Protein AF-A0A5E8BHC5-F1 (afdb_monomer_lite)

Foldseek 3Di:
DDDPPPDDPVVVVVLVVVLVVCLPCVLVVQLVCCCVVVVDDSVVSNVRSVVRNVVSVVVSVVVVVVVPDDDPDDDDDDDDDD

Secondary structure (DSSP, 8-state):
---------HHHHHHHHHHHHHHHHHHHHHHHHHHHHH---HHHHHHHHHHHHHHHHHHHHHHHHHTTSPP-----------

pLDDT: mean 81.11, std 19.44, range [33.84, 97.44]

InterPro domains:
  IPR019013 Vacuolar ATPase assembly integral membrane protein Vma21 [PF09446] (12-65)

Organism: NCBI:txid2606893

Radius of gyration: 20.34 Å; chains: 1; bounding box: 55×34×51 Å

Structure (mmCIF, N/CA/C/O backbone):
data_AF-A0A5E8BHC5-F1
#
_entry.id   AF-A0A5E8BHC5-F1
#
loop_
_atom_site.group_PDB
_atom_site.id
_atom_site.type_symbol
_atom_site.label_atom_id
_atom_site.label_alt_id
_atom_site.label_comp_id
_atom_site.label_asym_id
_atom_site.label_entity_id
_atom_site.label_seq_id
_atom_site.pdbx_PDB_ins_code
_atom_site.Cartn_x
_atom_site.Cartn_y
_atom_site.Cartn_z
_atom_site.occupancy
_atom_site.B_iso_or_equiv
_atom_site.auth_seq_id
_atom_site.auth_comp_id
_atom_site.auth_asym_id
_atom_site.auth_atom_id
_atom_site.pdbx_PDB_model_num
ATOM 1 N N . MET A 1 1 ? -21.459 -20.801 31.334 1.00 54.50 1 MET A N 1
ATOM 2 C CA . MET A 1 1 ? -20.151 -20.316 30.851 1.00 54.50 1 MET A CA 1
ATOM 3 C C . MET A 1 1 ? -20.430 -19.528 29.582 1.00 54.50 1 MET A C 1
ATOM 5 O O . MET A 1 1 ? -20.632 -20.129 28.540 1.00 54.50 1 MET A O 1
ATOM 9 N N . SER A 1 2 ? -20.639 -18.216 29.701 1.00 57.50 2 SER A N 1
ATOM 10 C CA . SER A 1 2 ? -20.990 -17.373 28.553 1.00 57.50 2 SER A CA 1
ATOM 11 C C . SER A 1 2 ? -19.718 -17.053 27.783 1.00 57.50 2 SER A C 1
ATOM 13 O O . SER A 1 2 ? -18.846 -16.346 28.284 1.00 57.50 2 SER A O 1
ATOM 15 N N . GLU A 1 3 ? -19.596 -17.627 26.594 1.00 61.81 3 GLU A N 1
ATOM 16 C CA . GLU A 1 3 ? -18.484 -17.398 25.682 1.00 61.81 3 GLU A CA 1
ATOM 17 C C . GLU A 1 3 ? -18.532 -15.936 25.222 1.00 61.81 3 GLU A C 1
ATOM 19 O O . GLU A 1 3 ? -19.398 -15.528 24.445 1.00 61.81 3 GLU A O 1
ATOM 24 N N . LYS A 1 4 ? -17.649 -15.103 25.782 1.00 60.41 4 LYS A N 1
ATOM 25 C CA . LYS A 1 4 ? -17.510 -13.702 25.387 1.00 60.41 4 LYS A CA 1
ATOM 26 C C . LYS A 1 4 ? -16.940 -13.690 23.973 1.00 60.41 4 LYS A C 1
ATOM 28 O O . LYS A 1 4 ? -15.729 -13.764 23.790 1.00 60.41 4 LYS A O 1
ATOM 33 N N . ARG A 1 5 ? -17.815 -13.638 22.967 1.00 67.88 5 ARG A N 1
ATOM 34 C CA . ARG A 1 5 ? -17.389 -13.446 21.580 1.00 67.88 5 ARG A CA 1
ATOM 35 C C . ARG A 1 5 ? -16.684 -12.099 21.506 1.00 67.88 5 ARG A C 1
ATOM 37 O O . ARG A 1 5 ? -17.298 -11.064 21.746 1.00 67.88 5 ARG A O 1
ATOM 44 N N . ILE A 1 6 ? -15.382 -12.128 21.248 1.00 65.50 6 ILE A N 1
ATOM 45 C CA . ILE A 1 6 ? -14.604 -10.920 20.998 1.00 65.50 6 ILE A CA 1
ATOM 46 C C . ILE A 1 6 ? -15.058 -10.410 19.634 1.00 65.50 6 ILE A C 1
ATOM 48 O O . ILE A 1 6 ? -14.705 -10.970 18.599 1.00 65.50 6 ILE A O 1
ATOM 52 N N . ILE A 1 7 ? -15.928 -9.405 19.646 1.00 77.31 7 ILE A N 1
ATOM 53 C CA . ILE A 1 7 ? -16.384 -8.739 18.432 1.00 77.31 7 ILE A CA 1
ATOM 54 C C . ILE A 1 7 ? -15.339 -7.674 18.116 1.00 77.31 7 ILE A C 1
ATOM 56 O O . ILE A 1 7 ? -15.208 -6.691 18.841 1.00 77.31 7 ILE A O 1
ATOM 60 N N . VAL A 1 8 ? -14.561 -7.905 17.060 1.00 80.31 8 VAL A N 1
ATOM 61 C CA . VAL A 1 8 ? -13.665 -6.890 16.500 1.00 80.31 8 VAL A CA 1
ATOM 62 C C . VAL A 1 8 ? -14.497 -5.760 15.885 1.00 80.31 8 VAL A C 1
ATOM 64 O O . VAL A 1 8 ? -15.468 -6.051 15.177 1.00 80.31 8 VAL A O 1
ATOM 67 N N . PRO A 1 9 ? -14.146 -4.482 16.120 1.00 83.38 9 P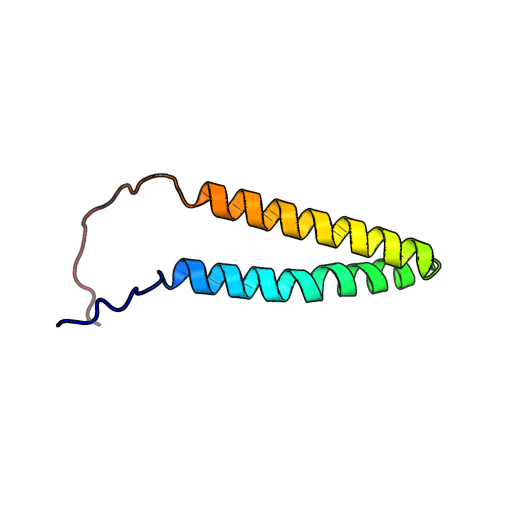RO A N 1
ATOM 68 C CA . PRO A 1 9 ? -14.846 -3.368 15.499 1.00 83.38 9 PRO A CA 1
ATOM 69 C C . PRO A 1 9 ? -14.841 -3.496 13.964 1.00 83.38 9 PRO A C 1
ATOM 71 O O . PRO A 1 9 ? -13.788 -3.752 13.372 1.00 83.38 9 PRO A O 1
ATOM 74 N N . PRO A 1 10 ? -15.983 -3.291 13.283 1.00 80.56 10 PRO A N 1
ATOM 75 C CA . PRO A 1 10 ? -16.072 -3.445 11.828 1.00 80.56 10 PRO A CA 1
ATOM 76 C C . PRO A 1 10 ? -15.184 -2.448 11.065 1.00 80.56 10 PRO A C 1
ATOM 78 O O . PRO A 1 10 ? -14.761 -2.733 9.944 1.00 80.56 10 PRO A O 1
ATOM 81 N N . ALA A 1 11 ? -14.858 -1.303 11.675 1.00 82.06 11 ALA A N 1
ATOM 82 C CA . ALA A 1 11 ? -13.923 -0.323 11.125 1.00 82.06 11 ALA A CA 1
ATOM 83 C C . ALA A 1 11 ? -12.517 -0.916 10.913 1.00 82.06 11 ALA A C 1
ATOM 85 O O . ALA A 1 11 ? -11.962 -0.790 9.820 1.00 82.06 11 ALA A O 1
ATOM 86 N N . VAL A 1 12 ? -12.000 -1.653 11.903 1.00 85.94 12 VAL A N 1
ATOM 87 C CA . VAL A 1 12 ? -10.684 -2.312 11.851 1.00 85.94 12 VAL A CA 1
ATOM 88 C C . VAL A 1 12 ? -10.658 -3.382 10.762 1.00 85.94 12 VAL A C 1
ATOM 90 O O . VAL A 1 12 ? -9.719 -3.455 9.970 1.00 85.94 12 VAL A O 1
ATOM 93 N N . VAL A 1 13 ? -11.729 -4.177 10.654 1.00 87.88 13 VAL A N 1
ATOM 94 C CA . VAL A 1 13 ? -11.857 -5.209 9.609 1.00 87.88 13 VAL A CA 1
ATOM 95 C C . VAL A 1 13 ? -11.811 -4.584 8.212 1.00 87.88 13 VAL A C 1
ATOM 97 O O . VAL A 1 13 ? -11.129 -5.101 7.324 1.00 87.88 13 VAL A O 1
ATOM 100 N N . ARG A 1 14 ? -12.487 -3.444 8.012 1.00 87.50 14 ARG A N 1
ATOM 101 C CA . ARG A 1 14 ? -12.470 -2.724 6.731 1.00 87.50 14 ARG A CA 1
ATOM 102 C C . ARG A 1 14 ? -11.066 -2.231 6.375 1.00 87.50 14 ARG A C 1
ATOM 104 O O . ARG A 1 14 ? -10.657 -2.367 5.224 1.00 87.50 14 ARG A O 1
ATOM 111 N N . LYS A 1 15 ? -10.332 -1.678 7.341 1.00 87.12 15 LYS A N 1
ATOM 112 C CA . LYS A 1 15 ? -8.963 -1.176 7.138 1.00 87.12 15 LYS A CA 1
ATOM 113 C C . LYS A 1 15 ? -7.989 -2.298 6.812 1.00 87.12 15 LYS A C 1
ATOM 115 O O . LYS A 1 15 ? -7.289 -2.210 5.805 1.00 87.12 15 LYS A O 1
ATOM 120 N N . LEU A 1 16 ? -8.030 -3.398 7.566 1.00 91.38 16 LEU A N 1
ATOM 121 C CA . LEU A 1 16 ? -7.246 -4.597 7.255 1.00 91.38 16 LEU A CA 1
ATOM 122 C C . LEU A 1 16 ? -7.506 -5.090 5.827 1.00 91.38 16 LEU A C 1
ATOM 124 O O . LEU A 1 16 ? -6.559 -5.391 5.100 1.00 91.38 16 LEU A O 1
ATOM 128 N N . ALA A 1 17 ? -8.771 -5.141 5.399 1.00 92.81 17 ALA A N 1
ATOM 129 C CA . ALA A 1 17 ? -9.122 -5.575 4.048 1.00 92.81 17 ALA A CA 1
ATOM 130 C C . ALA A 1 17 ? -8.542 -4.642 2.966 1.00 92.81 17 ALA A C 1
ATOM 132 O O . ALA A 1 17 ? -7.985 -5.122 1.976 1.00 92.81 17 ALA A O 1
ATOM 133 N N . ILE A 1 18 ? -8.613 -3.321 3.172 1.00 93.75 18 ILE A N 1
ATOM 134 C CA . ILE A 1 18 ? -8.040 -2.324 2.254 1.00 93.75 18 ILE A CA 1
ATOM 135 C C . ILE A 1 18 ? -6.520 -2.479 2.164 1.00 93.75 18 ILE A C 1
ATOM 137 O O . ILE A 1 18 ? -5.988 -2.545 1.058 1.00 93.75 18 ILE A O 1
ATOM 141 N N . TYR A 1 19 ? -5.819 -2.585 3.294 1.00 93.62 19 TYR A N 1
ATOM 142 C CA . TYR A 1 19 ? -4.363 -2.744 3.294 1.00 93.62 19 TYR A CA 1
ATOM 143 C C . TYR A 1 19 ? -3.908 -4.080 2.715 1.00 93.62 19 TYR A C 1
ATOM 145 O O . TYR A 1 19 ? -2.908 -4.122 1.999 1.00 93.62 19 TYR A O 1
ATOM 153 N N . THR A 1 20 ? -4.675 -5.149 2.932 1.00 93.94 20 THR A N 1
ATOM 154 C CA . THR A 1 20 ? -4.434 -6.445 2.282 1.00 93.94 20 THR A CA 1
ATOM 155 C C . THR A 1 20 ? -4.497 -6.308 0.761 1.00 93.94 20 THR A C 1
ATOM 157 O O . THR A 1 20 ? -3.591 -6.752 0.056 1.00 93.94 20 THR A O 1
ATOM 160 N N . ALA A 1 21 ? -5.530 -5.639 0.239 1.00 96.12 21 ALA A N 1
ATOM 161 C CA . ALA A 1 21 ? -5.635 -5.375 -1.192 1.00 96.12 21 ALA A CA 1
ATOM 162 C C . ALA A 1 21 ? -4.503 -4.455 -1.686 1.00 96.12 21 ALA A C 1
ATOM 164 O O . ALA A 1 21 ? -3.892 -4.727 -2.722 1.00 96.12 21 ALA A O 1
ATOM 165 N N . ALA A 1 22 ? -4.177 -3.401 -0.934 1.00 95.69 22 ALA A N 1
ATOM 166 C CA . ALA A 1 22 ? -3.127 -2.447 -1.276 1.00 95.69 22 ALA A CA 1
ATOM 167 C C . ALA A 1 22 ? -1.739 -3.103 -1.355 1.00 95.69 22 ALA A C 1
ATOM 169 O O . ALA A 1 22 ? -0.987 -2.798 -2.279 1.00 95.69 22 ALA A O 1
ATOM 170 N N . MET A 1 23 ? -1.418 -4.039 -0.456 1.00 94.50 23 MET A N 1
ATOM 171 C CA . MET A 1 23 ? -0.147 -4.777 -0.466 1.00 94.50 23 MET A CA 1
ATOM 172 C C . MET A 1 23 ? 0.065 -5.602 -1.738 1.00 94.50 23 MET A C 1
ATOM 174 O O . MET A 1 23 ? 1.206 -5.827 -2.129 1.00 94.50 23 MET A O 1
ATOM 178 N N . VAL A 1 24 ? -1.006 -6.035 -2.402 1.00 94.50 24 VAL A N 1
ATOM 179 C CA . VAL A 1 24 ? -0.907 -6.758 -3.677 1.00 94.50 24 VAL A CA 1
ATOM 180 C C . VAL A 1 24 ? -0.951 -5.780 -4.843 1.00 94.50 24 VAL A C 1
ATOM 182 O O . VAL A 1 24 ? -0.087 -5.800 -5.717 1.00 94.50 24 VAL A O 1
ATOM 185 N N . ILE A 1 25 ? -1.947 -4.897 -4.856 1.00 97.38 25 ILE A N 1
ATOM 186 C CA . ILE A 1 25 ? -2.227 -4.043 -6.009 1.00 97.38 25 ILE A CA 1
ATOM 187 C C . ILE A 1 25 ? -1.135 -2.990 -6.185 1.00 97.38 25 ILE A C 1
ATOM 189 O O . ILE A 1 25 ? -0.6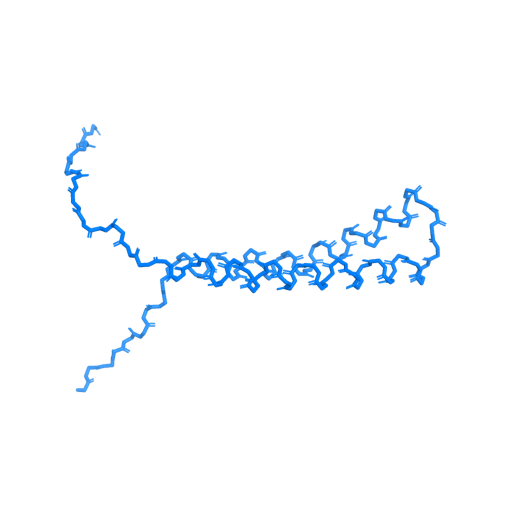60 -2.809 -7.303 1.00 97.38 25 ILE A O 1
ATOM 193 N N . ALA A 1 26 ? -0.710 -2.303 -5.122 1.00 96.62 26 ALA A N 1
ATOM 194 C CA . ALA A 1 26 ? 0.207 -1.173 -5.256 1.00 96.62 26 ALA A CA 1
ATOM 195 C C . ALA A 1 26 ? 1.610 -1.589 -5.744 1.00 96.62 26 ALA A C 1
ATOM 197 O O . ALA A 1 26 ? 2.084 -0.983 -6.707 1.00 96.62 26 ALA A O 1
ATOM 198 N N . PRO A 1 27 ? 2.273 -2.630 -5.197 1.00 96.25 27 PRO A N 1
ATOM 199 C CA . PRO A 1 27 ? 3.578 -3.066 -5.701 1.00 96.25 27 PRO A CA 1
ATOM 200 C C . PRO A 1 27 ? 3.503 -3.637 -7.121 1.00 96.25 27 PRO A C 1
ATOM 202 O O . PRO A 1 27 ? 4.369 -3.344 -7.945 1.00 96.25 27 PRO A O 1
ATOM 205 N N . VAL A 1 28 ? 2.450 -4.399 -7.443 1.00 96.56 28 VAL A N 1
ATOM 206 C CA . VAL A 1 28 ? 2.257 -4.976 -8.784 1.00 96.56 28 VAL A CA 1
ATOM 207 C C . VAL A 1 28 ? 1.972 -3.886 -9.816 1.00 96.56 28 VAL A C 1
ATOM 209 O O . VAL A 1 28 ? 2.590 -3.865 -10.881 1.00 96.56 28 VAL A O 1
ATOM 212 N N . ALA A 1 29 ? 1.082 -2.943 -9.504 1.00 96.31 29 ALA A N 1
ATOM 213 C CA . ALA A 1 29 ? 0.812 -1.800 -10.370 1.00 96.31 29 ALA A CA 1
ATOM 214 C C . ALA A 1 29 ? 2.085 -0.977 -10.588 1.00 96.31 29 ALA A C 1
ATOM 216 O O . ALA A 1 29 ? 2.426 -0.656 -11.724 1.00 96.31 29 ALA A O 1
ATOM 217 N N . SER A 1 30 ? 2.823 -0.706 -9.512 1.00 95.19 30 SER A N 1
ATOM 218 C CA . SER A 1 30 ? 4.090 0.018 -9.550 1.00 95.19 30 SER A CA 1
ATOM 219 C C . SER A 1 30 ? 5.123 -0.652 -10.465 1.00 95.19 30 SER A C 1
ATOM 221 O O . SER A 1 30 ? 5.714 0.015 -11.317 1.00 95.19 30 SER A O 1
ATOM 223 N N . PHE A 1 31 ? 5.267 -1.979 -10.382 1.00 95.25 31 PHE A N 1
ATOM 224 C CA . PHE A 1 31 ? 6.143 -2.754 -11.263 1.00 95.25 31 PHE A CA 1
ATOM 225 C C . PHE A 1 31 ? 5.832 -2.505 -12.747 1.00 95.25 31 PHE A C 1
ATOM 227 O O . PHE A 1 31 ? 6.719 -2.138 -13.523 1.00 95.25 31 PHE A O 1
ATOM 234 N N . PHE A 1 32 ? 4.566 -2.662 -13.145 1.00 94.75 32 PHE A N 1
ATOM 235 C CA . PHE A 1 32 ? 4.163 -2.511 -14.545 1.00 94.75 32 PHE A CA 1
ATOM 236 C C . PHE A 1 32 ? 4.194 -1.058 -15.020 1.00 94.75 32 PHE A C 1
ATOM 238 O O . PHE A 1 32 ? 4.535 -0.810 -16.177 1.00 94.75 32 PHE A O 1
ATOM 245 N N . ILE A 1 33 ? 3.866 -0.099 -14.151 1.00 94.94 33 ILE A N 1
ATOM 246 C CA . ILE A 1 33 ? 3.959 1.330 -14.467 1.00 94.94 33 ILE A CA 1
ATOM 247 C C . ILE A 1 33 ? 5.414 1.697 -14.750 1.00 94.94 33 ILE A C 1
ATOM 249 O O . ILE A 1 33 ? 5.696 2.278 -15.798 1.00 94.94 33 ILE A O 1
ATOM 253 N N . VAL A 1 34 ? 6.348 1.310 -13.878 1.00 94.00 34 VAL A N 1
ATOM 254 C CA . VAL A 1 34 ? 7.770 1.615 -14.080 1.00 94.00 34 VAL A CA 1
ATOM 255 C C . VAL A 1 34 ? 8.307 0.950 -15.339 1.00 94.00 34 VAL A C 1
ATOM 257 O O . VAL A 1 34 ? 9.009 1.589 -16.124 1.00 94.00 34 VAL A O 1
ATOM 260 N N . GLN A 1 35 ? 7.925 -0.301 -15.584 1.00 93.12 35 GLN A N 1
ATOM 261 C CA . GLN A 1 35 ? 8.352 -1.010 -16.781 1.00 93.12 35 GLN A CA 1
ATOM 262 C C . GLN A 1 35 ? 7.827 -0.351 -18.067 1.00 93.12 35 GLN A C 1
ATOM 264 O O . GLN A 1 35 ? 8.586 -0.211 -19.022 1.00 93.12 35 GLN A O 1
ATOM 269 N N . LYS A 1 36 ? 6.562 0.093 -18.098 1.00 92.25 36 LYS A N 1
ATOM 270 C CA . LYS A 1 36 ? 5.955 0.705 -19.294 1.00 92.25 36 LYS A CA 1
ATOM 271 C C . LYS A 1 36 ? 6.376 2.152 -19.530 1.00 92.25 36 LYS A C 1
ATOM 273 O O . LYS A 1 36 ? 6.572 2.535 -20.677 1.00 92.25 36 LYS A O 1
ATOM 278 N N . VAL A 1 37 ? 6.486 2.958 -18.475 1.00 92.56 37 VAL A N 1
ATOM 279 C CA . VAL A 1 37 ? 6.792 4.393 -18.600 1.00 92.56 37 VAL A CA 1
ATOM 280 C C . VAL A 1 37 ? 8.283 4.615 -18.834 1.00 92.56 37 VAL A C 1
ATOM 282 O O . VAL A 1 37 ? 8.657 5.434 -19.668 1.00 92.56 37 VAL A O 1
ATOM 285 N N . PHE A 1 38 ? 9.140 3.864 -18.140 1.00 88.56 38 PHE A N 1
ATOM 286 C CA . PHE A 1 38 ? 10.588 4.075 -18.181 1.00 88.56 38 PHE A CA 1
ATOM 287 C C . PHE A 1 38 ? 11.334 3.050 -19.045 1.00 88.56 38 PHE A C 1
ATOM 289 O O . PHE A 1 38 ? 12.560 3.093 -19.086 1.00 88.56 38 PHE A O 1
ATOM 296 N N . ASN A 1 39 ? 10.629 2.125 -19.722 1.00 88.50 39 ASN A N 1
ATOM 297 C CA . ASN A 1 39 ? 11.229 0.978 -20.432 1.00 88.50 39 ASN A CA 1
ATOM 298 C C . ASN A 1 39 ? 12.293 0.260 -19.579 1.00 88.50 39 ASN A C 1
ATOM 300 O O . ASN A 1 39 ? 13.335 -0.180 -20.066 1.00 88.50 39 ASN A O 1
ATOM 304 N N . ALA A 1 40 ? 12.045 0.203 -18.270 1.00 85.75 40 ALA A N 1
ATOM 305 C CA . ALA A 1 40 ? 13.016 -0.259 -17.298 1.00 85.75 40 ALA A CA 1
ATOM 306 C C . ALA A 1 40 ? 13.162 -1.787 -17.340 1.00 85.75 40 ALA A C 1
ATOM 308 O O . ALA A 1 40 ? 12.219 -2.517 -17.659 1.00 85.75 40 ALA A O 1
ATOM 309 N N . SER A 1 41 ? 14.344 -2.284 -16.971 1.00 90.75 41 SER A N 1
ATOM 310 C CA . SER A 1 41 ? 14.559 -3.722 -16.808 1.00 90.75 41 SER A CA 1
ATOM 311 C C . SER A 1 41 ? 13.769 -4.262 -15.612 1.00 90.75 41 SER A C 1
ATOM 313 O O . SER A 1 41 ? 13.480 -3.535 -14.659 1.00 90.75 41 SER A O 1
ATOM 315 N N . ALA A 1 42 ? 13.475 -5.566 -15.632 1.00 91.75 42 ALA A N 1
ATOM 316 C CA . ALA A 1 42 ? 12.719 -6.236 -14.570 1.00 91.75 42 ALA A CA 1
ATOM 317 C C . ALA A 1 42 ? 13.348 -6.075 -13.170 1.00 91.75 42 ALA A C 1
ATOM 319 O O . ALA A 1 42 ? 12.644 -6.111 -12.164 1.00 91.75 42 ALA A O 1
ATOM 320 N N . ILE A 1 43 ? 14.669 -5.873 -13.098 1.00 94.88 43 ILE A N 1
ATOM 321 C CA . ILE A 1 43 ? 15.384 -5.637 -11.837 1.00 94.88 43 ILE A CA 1
ATOM 322 C C . ILE A 1 43 ? 15.026 -4.263 -11.264 1.00 94.88 43 ILE A C 1
ATOM 324 O O . ILE A 1 43 ? 14.751 -4.148 -10.072 1.00 94.88 43 ILE A O 1
ATOM 328 N N . VAL A 1 44 ? 14.991 -3.222 -12.101 1.00 94.06 44 VAL A N 1
ATOM 329 C CA . VAL A 1 44 ? 14.683 -1.853 -11.658 1.00 94.06 44 VAL A CA 1
ATOM 330 C C . VAL A 1 44 ? 13.213 -1.734 -11.262 1.00 94.06 44 VAL A C 1
ATOM 332 O O . VAL A 1 44 ? 12.909 -1.187 -10.202 1.00 94.06 44 VAL A O 1
ATOM 335 N N . SER A 1 45 ? 12.297 -2.296 -12.056 1.00 94.38 45 SER A N 1
ATOM 336 C CA . SER A 1 45 ? 10.872 -2.316 -11.706 1.00 94.38 45 SER A CA 1
ATOM 337 C C . SER A 1 45 ? 10.595 -3.169 -10.464 1.00 94.38 45 SER A C 1
ATOM 339 O O . SER A 1 45 ? 9.785 -2.776 -9.627 1.00 94.38 45 SER A O 1
ATOM 341 N N . GLY A 1 46 ? 11.300 -4.292 -10.295 1.00 94.50 46 GLY A N 1
ATOM 342 C CA . GLY A 1 46 ? 11.233 -5.122 -9.090 1.00 94.50 46 GLY A CA 1
ATOM 343 C C . GLY A 1 46 ? 11.731 -4.393 -7.840 1.00 94.50 46 GLY A C 1
ATOM 344 O O . GLY A 1 46 ? 11.054 -4.398 -6.812 1.00 94.50 46 GLY A O 1
ATOM 345 N N . GLY A 1 47 ? 12.868 -3.700 -7.936 1.00 95.69 47 GLY A N 1
ATOM 346 C CA . GLY A 1 47 ? 13.401 -2.880 -6.845 1.00 95.69 47 GLY A CA 1
ATOM 347 C C . GLY A 1 47 ? 12.459 -1.740 -6.452 1.00 95.69 47 GLY A C 1
ATOM 348 O O . GLY A 1 47 ? 12.238 -1.491 -5.267 1.00 95.69 47 GLY A O 1
ATOM 349 N N . PHE A 1 48 ? 11.832 -1.092 -7.434 1.00 95.56 48 PHE A N 1
ATOM 350 C CA . PHE A 1 48 ? 10.847 -0.044 -7.174 1.00 95.56 48 PHE A CA 1
ATOM 351 C C . PHE A 1 48 ? 9.547 -0.596 -6.564 1.00 95.56 48 PHE A C 1
ATOM 353 O O . PHE A 1 48 ? 8.986 0.008 -5.651 1.00 95.56 48 PHE A O 1
ATOM 360 N N . ALA A 1 49 ? 9.093 -1.777 -6.986 1.00 96.44 49 ALA A N 1
ATOM 361 C CA . ALA A 1 49 ? 7.964 -2.456 -6.352 1.00 96.44 49 ALA A CA 1
ATOM 362 C C . ALA A 1 49 ? 8.256 -2.805 -4.881 1.00 96.44 49 ALA A C 1
ATOM 364 O O . ALA A 1 49 ? 7.397 -2.598 -4.023 1.00 96.44 49 ALA A O 1
ATOM 365 N N . ALA A 1 50 ? 9.475 -3.259 -4.568 1.00 97.12 50 ALA A N 1
ATOM 366 C CA . ALA A 1 50 ? 9.901 -3.513 -3.191 1.00 97.12 50 ALA A CA 1
ATOM 367 C C . ALA A 1 50 ? 9.921 -2.229 -2.343 1.00 97.12 50 ALA A C 1
ATOM 369 O O . ALA A 1 50 ? 9.500 -2.245 -1.185 1.00 97.12 50 ALA A O 1
ATOM 370 N N . LEU A 1 51 ? 10.343 -1.097 -2.916 1.00 96.81 51 LEU A N 1
ATOM 371 C CA . LEU A 1 51 ? 10.242 0.209 -2.259 1.00 96.81 51 LEU A CA 1
ATOM 372 C C . LEU A 1 51 ? 8.776 0.554 -1.940 1.00 96.81 51 LEU A C 1
ATOM 374 O O . LEU A 1 51 ? 8.460 0.899 -0.802 1.00 96.81 51 LEU A O 1
ATOM 378 N N . VAL A 1 52 ? 7.873 0.401 -2.913 1.00 97.44 52 VAL A N 1
ATOM 379 C CA . VAL A 1 52 ? 6.435 0.669 -2.731 1.00 97.44 52 VAL A CA 1
ATOM 380 C C . VAL A 1 52 ? 5.810 -0.239 -1.672 1.00 97.44 52 VAL A C 1
ATOM 382 O O . VAL A 1 52 ? 5.026 0.243 -0.858 1.00 97.44 52 VAL A O 1
ATOM 385 N N . ALA A 1 53 ? 6.181 -1.519 -1.617 1.00 96.94 53 ALA A N 1
ATOM 386 C CA . ALA A 1 53 ? 5.691 -2.435 -0.587 1.00 96.94 53 ALA A CA 1
ATOM 387 C C . ALA A 1 53 ? 6.039 -1.951 0.834 1.00 96.94 53 ALA A C 1
ATOM 389 O O . ALA A 1 53 ? 5.182 -1.966 1.718 1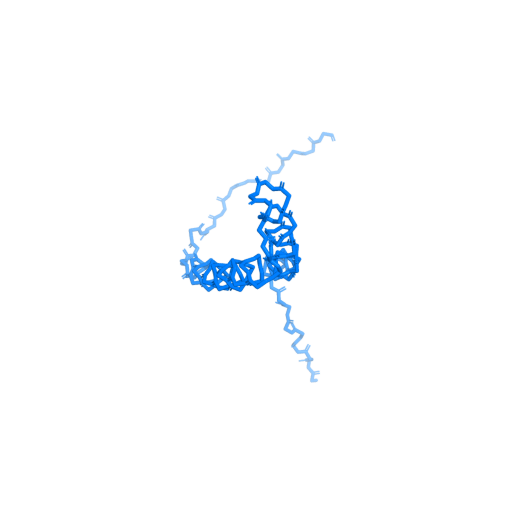.00 96.94 53 ALA A O 1
ATOM 390 N N . ASN A 1 54 ? 7.263 -1.452 1.043 1.00 97.00 54 ASN A N 1
ATOM 391 C CA . ASN A 1 54 ? 7.670 -0.880 2.329 1.00 97.00 54 ASN A CA 1
ATOM 392 C C . ASN A 1 54 ? 6.886 0.395 2.669 1.00 97.00 54 ASN A C 1
ATOM 394 O O . ASN A 1 54 ? 6.493 0.577 3.817 1.00 97.00 54 ASN A O 1
ATOM 398 N N . ILE A 1 55 ? 6.603 1.249 1.679 1.00 96.69 55 ILE A N 1
ATOM 399 C CA . ILE A 1 55 ? 5.772 2.448 1.877 1.00 96.69 55 ILE A CA 1
ATOM 400 C C . ILE A 1 55 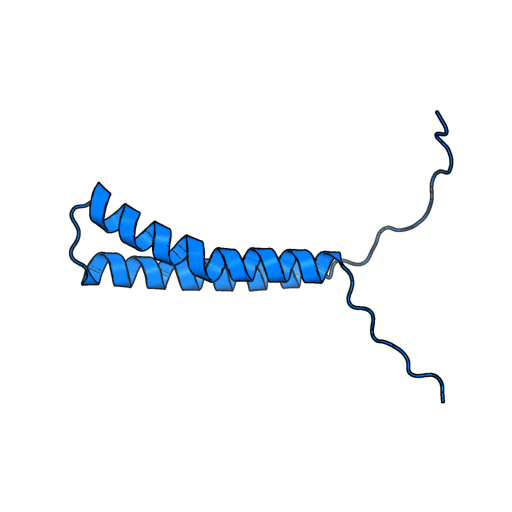? 4.358 2.063 2.330 1.00 96.69 55 ILE A C 1
ATOM 402 O O . ILE A 1 55 ? 3.846 2.650 3.281 1.00 96.69 55 ILE A O 1
ATOM 406 N N . VAL A 1 56 ? 3.738 1.061 1.695 1.00 96.12 56 VAL A N 1
ATOM 407 C CA . VAL A 1 56 ? 2.405 0.565 2.088 1.00 96.12 56 VAL A CA 1
ATOM 408 C C . VAL A 1 56 ? 2.421 0.030 3.520 1.00 96.12 56 VAL A C 1
ATOM 410 O O . VAL A 1 56 ? 1.505 0.318 4.288 1.00 96.12 56 VAL A O 1
ATOM 413 N N . LEU A 1 57 ? 3.469 -0.707 3.895 1.00 94.50 57 LEU A N 1
ATOM 414 C CA . LEU A 1 57 ? 3.621 -1.256 5.242 1.00 94.50 57 LEU A CA 1
ATOM 415 C C . LEU A 1 57 ? 3.767 -0.143 6.287 1.00 94.50 57 LEU A C 1
ATOM 417 O O . LEU A 1 57 ? 3.076 -0.161 7.301 1.00 94.50 57 LEU A O 1
ATOM 421 N N . ILE A 1 58 ? 4.603 0.861 6.021 1.00 95.25 58 ILE A N 1
ATOM 422 C CA . ILE A 1 58 ? 4.741 2.028 6.902 1.00 95.25 58 ILE A CA 1
ATOM 423 C C . ILE A 1 58 ? 3.404 2.772 7.016 1.00 95.25 58 ILE A C 1
ATOM 425 O O . ILE A 1 58 ? 2.999 3.116 8.123 1.00 95.25 58 ILE A O 1
ATOM 429 N N . GLY A 1 59 ? 2.691 2.971 5.903 1.00 93.88 59 GLY A N 1
ATOM 430 C CA . GLY A 1 59 ? 1.366 3.597 5.896 1.00 93.88 59 GLY A CA 1
ATOM 431 C C . GLY A 1 59 ? 0.357 2.857 6.777 1.00 93.88 59 GLY A C 1
ATOM 432 O O . GLY A 1 59 ? -0.317 3.492 7.585 1.00 93.88 59 GLY A O 1
ATOM 433 N N . TYR A 1 60 ? 0.327 1.523 6.694 1.00 92.31 60 TYR A N 1
ATOM 434 C CA . TYR A 1 60 ? -0.501 0.678 7.559 1.00 92.31 60 TYR A CA 1
ATOM 435 C C . TYR A 1 60 ? -0.190 0.901 9.037 1.00 92.31 60 TYR A C 1
ATOM 437 O O . TYR A 1 60 ? -1.093 1.108 9.840 1.00 92.31 60 TYR A O 1
ATOM 445 N N . VAL A 1 61 ? 1.095 0.896 9.390 1.00 91.38 61 VAL A N 1
ATOM 446 C CA . VAL A 1 61 ? 1.538 1.085 10.773 1.00 91.38 61 VAL A CA 1
ATOM 447 C C . VAL A 1 61 ? 1.133 2.468 11.287 1.00 91.38 61 VAL A C 1
ATOM 449 O O . VAL A 1 61 ? 0.568 2.574 12.372 1.00 91.38 61 VAL A O 1
ATOM 452 N N . VAL A 1 62 ? 1.365 3.525 10.506 1.00 91.19 62 VAL A N 1
ATOM 453 C CA . VAL A 1 62 ? 0.993 4.900 10.877 1.00 91.19 62 VAL A CA 1
ATOM 454 C C . VAL A 1 62 ? -0.517 5.041 11.070 1.00 91.19 62 VAL A C 1
ATOM 456 O O . VAL A 1 62 ? -0.956 5.654 12.044 1.00 91.19 62 VAL A O 1
ATOM 459 N N . GLU A 1 63 ? -1.320 4.478 10.168 1.00 89.25 63 GLU A N 1
ATOM 460 C CA . GLU A 1 63 ? -2.778 4.542 10.265 1.00 89.25 63 GLU A CA 1
ATOM 461 C C . GLU A 1 63 ? -3.305 3.759 11.473 1.00 89.25 63 GLU A C 1
ATOM 463 O O . GLU A 1 63 ? -4.175 4.260 12.184 1.00 89.25 63 GLU A O 1
ATOM 468 N N . ALA A 1 64 ? -2.721 2.591 11.756 1.00 87.44 64 ALA A N 1
ATOM 469 C CA . ALA A 1 64 ? -3.050 1.794 12.933 1.00 87.44 64 ALA A CA 1
ATOM 470 C C . ALA A 1 64 ? -2.739 2.539 14.243 1.00 87.44 64 ALA A C 1
ATOM 472 O O . ALA A 1 64 ? -3.537 2.501 15.172 1.00 87.44 64 ALA A O 1
ATOM 473 N N . TYR A 1 65 ? -1.619 3.267 14.316 1.00 86.38 65 TYR A N 1
ATOM 474 C CA . TYR A 1 65 ? -1.306 4.104 15.484 1.00 86.38 65 TYR A CA 1
ATOM 475 C C . TYR A 1 65 ? -2.191 5.350 15.595 1.00 86.38 65 TYR A C 1
ATOM 477 O O . TYR A 1 65 ? -2.401 5.861 16.691 1.00 86.38 65 TYR A O 1
ATOM 485 N N . SER A 1 66 ? -2.712 5.848 14.474 1.00 82.50 66 SER A N 1
ATOM 486 C CA . SER A 1 66 ? -3.590 7.023 14.459 1.00 82.50 66 SER A CA 1
ATOM 487 C C . SER A 1 66 ? -5.025 6.702 14.903 1.00 82.50 66 SER A C 1
ATOM 489 O O . SER A 1 66 ? -5.789 7.622 15.179 1.00 82.50 66 SER A O 1
ATOM 491 N N . GLU A 1 67 ? -5.403 5.422 14.980 1.00 70.81 67 GLU A N 1
ATOM 492 C CA . GLU A 1 67 ? -6.720 4.980 15.463 1.00 70.81 67 GLU A CA 1
ATOM 493 C C . GLU A 1 67 ? -6.903 5.069 16.984 1.00 70.81 67 GLU A C 1
ATOM 495 O O . GLU A 1 67 ? -8.036 4.984 17.447 1.00 70.81 67 GLU A O 1
ATOM 500 N N . ASP A 1 68 ? -5.831 5.272 17.755 1.00 64.19 68 ASP A N 1
ATOM 501 C CA . ASP A 1 68 ? -5.843 5.178 19.225 1.00 64.19 68 ASP A CA 1
ATOM 502 C C . ASP A 1 68 ? -6.008 6.539 19.941 1.00 64.19 68 ASP A C 1
ATOM 504 O O . ASP A 1 68 ? -5.692 6.687 21.123 1.00 64.19 68 ASP A O 1
ATOM 508 N N . LEU A 1 69 ? -6.500 7.569 19.241 1.00 56.47 69 LEU A N 1
ATOM 509 C CA . LEU A 1 69 ? -6.916 8.815 19.892 1.00 56.47 69 LEU A CA 1
ATOM 510 C C . LEU A 1 69 ? -8.280 8.579 20.578 1.00 56.47 69 LEU A C 1
ATOM 512 O O . LEU A 1 69 ? -9.233 8.208 19.892 1.00 56.47 69 LEU A O 1
ATOM 516 N N . PRO A 1 70 ? -8.396 8.756 21.912 1.00 49.72 70 PRO A N 1
ATOM 517 C CA . PRO A 1 70 ? -9.618 8.453 22.656 1.00 49.72 70 PRO A CA 1
ATOM 518 C C . PRO A 1 70 ? -10.829 9.264 22.155 1.00 49.72 70 PRO A C 1
ATOM 520 O O . PRO A 1 70 ? -10.662 10.370 21.638 1.00 49.72 70 PRO A O 1
ATOM 523 N N . PRO A 1 71 ? -12.048 8.722 22.317 1.00 47.19 71 PRO A N 1
ATOM 524 C CA . PRO A 1 71 ? -13.252 9.216 21.663 1.00 47.19 71 PRO A CA 1
ATOM 525 C C . PRO A 1 71 ? -13.730 10.524 22.300 1.00 47.19 71 PRO A C 1
ATOM 527 O O . PRO A 1 71 ? -13.954 10.578 23.508 1.00 47.19 71 PRO A O 1
ATOM 530 N N . G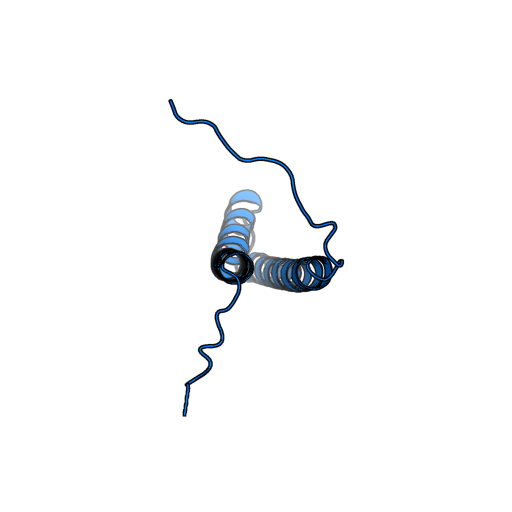LU A 1 72 ? -13.991 11.556 21.499 1.00 41.34 72 GLU A N 1
ATOM 531 C CA . GLU A 1 72 ? -15.098 12.452 21.840 1.00 41.34 72 GLU A CA 1
ATOM 532 C C . GLU A 1 72 ? -16.396 11.720 21.482 1.00 41.34 72 GLU A C 1
ATOM 534 O O . GLU A 1 72 ? -16.872 11.783 20.354 1.00 41.34 72 GLU A O 1
ATOM 539 N N . GLU A 1 73 ? -16.962 10.989 22.436 1.00 54.41 73 GLU A N 1
ATOM 540 C CA . GLU A 1 73 ? -18.375 10.596 22.419 1.00 54.41 73 GLU A CA 1
ATOM 541 C C . GLU A 1 73 ? -18.939 10.809 23.841 1.00 54.41 73 GLU A C 1
ATOM 543 O O . GLU A 1 73 ? -18.179 10.581 24.791 1.00 54.41 73 GLU A O 1
ATOM 548 N N . PRO A 1 74 ? -20.226 11.203 24.047 1.00 50.06 74 PRO A N 1
ATOM 549 C CA . PRO A 1 74 ? -21.361 10.842 23.179 1.00 50.06 74 PRO A CA 1
ATOM 550 C C . PRO A 1 74 ? -22.542 11.869 23.038 1.00 50.06 74 PRO A C 1
ATOM 552 O O . PRO A 1 74 ? -22.622 12.867 23.746 1.00 50.06 74 PRO A O 1
ATOM 555 N N . GLU A 1 75 ? -23.495 11.522 22.150 1.00 46.47 75 GLU A N 1
ATOM 556 C CA . GLU A 1 75 ? -24.939 11.902 22.063 1.00 46.47 75 GLU A CA 1
ATOM 557 C C . GLU A 1 75 ? -25.421 13.225 21.405 1.00 46.47 75 GLU A C 1
ATOM 559 O O . GLU A 1 75 ? -25.378 14.295 22.001 1.00 46.47 75 GLU A O 1
ATOM 564 N N . ALA A 1 76 ? -26.028 13.092 20.210 1.00 41.25 76 ALA A N 1
ATOM 565 C CA . ALA A 1 76 ? -27.247 13.762 19.692 1.00 41.25 76 ALA A CA 1
ATOM 566 C C . ALA A 1 76 ? -27.414 13.331 18.209 1.00 41.25 76 ALA A C 1
ATOM 568 O O . ALA A 1 76 ? -26.461 13.424 17.447 1.00 41.25 76 ALA A O 1
ATOM 569 N N . GLU A 1 77 ? -28.513 12.818 17.656 1.00 39.41 77 GLU A N 1
ATOM 570 C CA . GLU A 1 77 ? -29.923 12.808 18.025 1.00 39.41 77 GLU A CA 1
ATOM 571 C C . GLU A 1 77 ? -30.651 11.714 17.214 1.00 39.41 77 GLU A C 1
ATOM 573 O O . GLU A 1 77 ? -30.323 11.412 16.063 1.00 39.41 77 GLU A O 1
ATOM 578 N N . GLU A 1 78 ? -31.682 11.158 17.842 1.00 45.75 78 GLU A N 1
ATOM 579 C CA . GLU A 1 78 ? -32.804 10.448 17.236 1.00 45.75 78 GLU A CA 1
ATOM 580 C C . GLU A 1 78 ? -33.452 11.181 16.036 1.00 45.75 78 GLU A C 1
ATOM 582 O O . GLU A 1 78 ? -33.461 12.405 15.948 1.00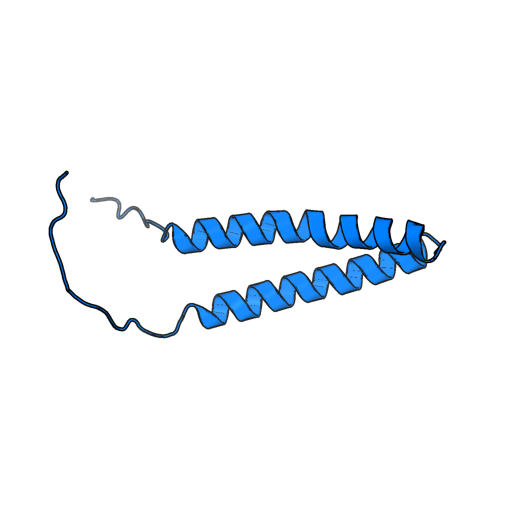 45.75 78 GLU A O 1
ATOM 587 N N . LYS A 1 79 ? -34.153 10.385 15.209 1.00 41.94 79 LYS A N 1
ATOM 588 C CA . LYS A 1 79 ? -35.170 10.742 14.192 1.00 41.94 79 LYS A CA 1
ATOM 589 C C . LYS A 1 79 ? -34.684 11.420 12.911 1.00 41.94 79 LYS A C 1
ATOM 591 O O . LYS A 1 79 ? -34.550 12.634 12.864 1.00 41.94 79 LYS A O 1
ATOM 596 N N . LYS A 1 80 ? -34.739 10.661 11.805 1.00 36.31 80 LYS A N 1
ATOM 597 C CA . LYS A 1 80 ? -35.640 10.981 10.676 1.00 36.31 80 LYS A CA 1
ATOM 598 C C . LYS A 1 80 ? -36.221 9.698 10.079 1.00 36.31 80 LYS A C 1
ATOM 600 O O . LYS A 1 80 ? -35.607 9.067 9.226 1.00 36.31 80 LYS A O 1
ATOM 605 N N . GLU A 1 81 ? -37.426 9.355 10.534 1.00 37.88 81 GLU A N 1
ATOM 606 C CA . GLU A 1 81 ? -38.449 8.782 9.659 1.00 37.88 81 GLU A CA 1
ATOM 607 C C . GLU A 1 81 ? -38.639 9.708 8.445 1.00 37.88 81 GLU A C 1
ATOM 609 O O . GLU A 1 81 ? -38.757 10.931 8.592 1.00 37.88 81 GLU A O 1
ATOM 614 N N . LYS A 1 82 ? -38.681 9.112 7.257 1.00 33.84 82 LYS A N 1
ATOM 615 C CA . LYS A 1 82 ? -39.488 9.555 6.122 1.00 33.84 82 LYS A CA 1
ATOM 616 C C . LYS A 1 82 ? -40.032 8.321 5.427 1.00 33.84 82 LYS A C 1
ATOM 618 O O . LYS A 1 82 ? -39.263 7.339 5.333 1.00 33.84 82 LYS A O 1
#

Sequence (82 aa):
MSEKRIIVPPAVVRKLAIYTAAMVIAPVASFFIVQKVFNASAIVSGGFAALVANIVLIGYVVEAYSEDLPPEEPEAEEKKEK